Protein AF-A0A2V9FYN1-F1 (afdb_monomer_lite)

Radius of gyration: 20.37 Å; chains: 1; bounding box: 41×49×52 Å

pLDDT: mean 91.41, std 4.55, range [76.38, 97.19]

Sequence (172 aa):
MKVLALDGARPFYLKSSTATCQPRHDWYLGCFLGEETARGLDDREDRLFAALFRAKLEAGSSITLVATTEAVASLDIETARAERPNYEVKLFHDWQAKNEALSEEAPTWLWQLILAADQFIVKRSLPEEPDGRSIIAGYHWFGDWGRDTMIALPGLTLATGRTAVARQILLA

Secondary structure (DSSP, 8-state):
-EE--STTPPPEEEEESSPEEEEEEEEEEEEE-HHHHHHTS--EEEEEEEEEEE----TT----EEEES-SS----HHHHHHHHHHHHHHHHHHHHHH-HHHHHH--TTHHHHHHHHHHTEEE---SS-TT-EEE-SBTTTB---HHHHHHHHIIIIITTT-HHHHHHHHT-

Foldseek 3Di:
DWDDLDPPDQIKDKDKPAWDKDFDWDKDFQDAAVVCVVVVHDGGDIDTPGIDTDDDDDVPDDMDIDIGSDPDDDPPPVCVVVVVVVVLVVLVVLQCVVPVVCNVVPDPCVSVQLVVLVVQWDADADPVRHRAIFGFLDPPPGGGDPVSRVVCLCVSAVNSPNVVNSVSHVVD

Structure (mmCIF, N/CA/C/O backbone):
data_AF-A0A2V9FYN1-F1
#
_entry.id   AF-A0A2V9FYN1-F1
#
loop_
_atom_site.group_PDB
_atom_site.id
_atom_site.type_symbol
_atom_site.label_atom_id
_atom_site.label_alt_id
_atom_site.label_comp_id
_atom_site.label_asym_id
_atom_site.label_entity_id
_atom_site.label_seq_id
_atom_site.pdbx_PDB_ins_code
_atom_site.Cartn_x
_atom_site.Cartn_y
_atom_site.Cartn_z
_atom_site.occupancy
_atom_site.B_iso_or_equiv
_atom_site.auth_seq_id
_atom_site.auth_comp_id
_atom_site.auth_asym_id
_atom_site.auth_atom_id
_atom_site.pdbx_PDB_model_num
ATOM 1 N N . MET A 1 1 ? 19.430 -4.539 -5.700 1.00 90.12 1 MET A N 1
ATOM 2 C CA . MET A 1 1 ? 19.660 -3.858 -6.991 1.00 90.12 1 MET A CA 1
ATOM 3 C C . MET A 1 1 ? 18.742 -2.653 -7.124 1.00 90.12 1 MET A C 1
ATOM 5 O O . MET A 1 1 ? 17.659 -2.677 -6.550 1.00 90.12 1 MET A O 1
ATOM 9 N N . LYS A 1 2 ? 19.168 -1.630 -7.869 1.00 94.06 2 LYS A N 1
ATOM 10 C CA . LYS A 1 2 ? 18.329 -0.504 -8.306 1.00 94.06 2 LYS A CA 1
ATOM 11 C C . LYS A 1 2 ? 17.811 -0.807 -9.713 1.00 94.06 2 LYS A C 1
ATOM 13 O O . LYS A 1 2 ? 18.588 -1.273 -10.541 1.00 94.06 2 LYS A O 1
ATOM 18 N N . VAL A 1 3 ? 16.539 -0.535 -9.970 1.00 95.00 3 VAL A N 1
ATOM 19 C CA . VAL A 1 3 ? 15.891 -0.657 -11.277 1.00 95.00 3 VAL A CA 1
ATOM 20 C C . VAL A 1 3 ? 15.355 0.709 -11.672 1.00 95.00 3 VAL A C 1
ATOM 22 O O . VAL A 1 3 ? 14.664 1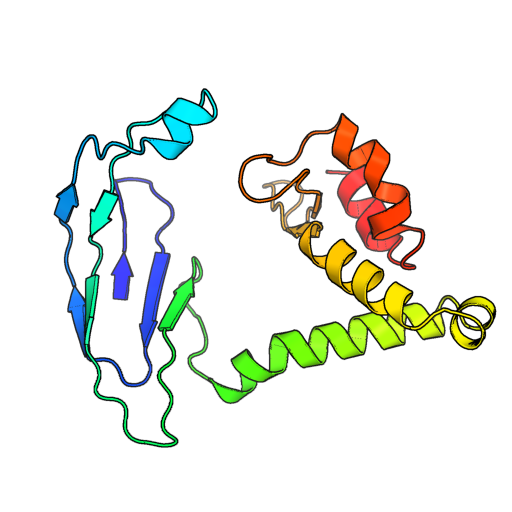.363 -10.892 1.00 95.00 3 VAL A O 1
ATOM 25 N N . LEU A 1 4 ? 15.693 1.137 -12.881 1.00 95.56 4 LEU A N 1
ATOM 26 C CA . LEU A 1 4 ? 15.132 2.315 -13.527 1.00 95.56 4 LEU A CA 1
ATOM 27 C C . LEU A 1 4 ? 14.410 1.820 -14.776 1.00 95.56 4 LEU A C 1
ATOM 29 O O . LEU A 1 4 ? 15.079 1.340 -15.680 1.00 95.56 4 LEU A O 1
ATOM 33 N N . ALA A 1 5 ? 13.075 1.852 -14.787 1.00 93.00 5 ALA A N 1
ATOM 34 C CA . ALA A 1 5 ? 12.293 1.234 -15.862 1.00 93.00 5 ALA A CA 1
ATOM 35 C C . ALA A 1 5 ? 12.472 1.950 -17.211 1.00 93.00 5 ALA A C 1
ATOM 37 O O . ALA A 1 5 ? 12.641 1.304 -18.238 1.00 93.00 5 ALA A O 1
ATOM 38 N N . LEU A 1 6 ? 12.456 3.281 -17.185 1.00 92.12 6 LEU A N 1
ATOM 39 C CA . LEU A 1 6 ? 12.695 4.161 -18.325 1.00 92.12 6 LEU A CA 1
ATOM 40 C C . LEU A 1 6 ? 13.284 5.485 -17.827 1.00 92.12 6 LEU A C 1
ATOM 42 O O . LEU A 1 6 ? 13.304 5.742 -16.618 1.00 92.12 6 LEU A O 1
ATOM 46 N N . ASP A 1 7 ? 13.783 6.310 -18.744 1.00 92.75 7 ASP A N 1
ATOM 47 C CA . ASP A 1 7 ? 14.403 7.586 -18.386 1.00 92.75 7 ASP A CA 1
ATOM 48 C C . ASP A 1 7 ? 13.404 8.534 -17.701 1.00 92.75 7 ASP A C 1
ATOM 50 O O . ASP A 1 7 ? 12.263 8.681 -18.132 1.00 92.75 7 ASP A O 1
ATOM 54 N N . GLY A 1 8 ? 13.815 9.134 -16.585 1.00 91.69 8 GLY A N 1
ATOM 55 C CA . GLY A 1 8 ? 12.947 9.962 -15.738 1.00 91.69 8 GLY A CA 1
ATOM 56 C C . GLY A 1 8 ? 11.967 9.208 -14.821 1.00 91.69 8 GLY A C 1
ATOM 57 O O . GLY A 1 8 ? 11.315 9.845 -13.993 1.00 91.69 8 GLY A O 1
ATOM 58 N N . ALA A 1 9 ? 11.866 7.874 -14.892 1.00 92.69 9 ALA A N 1
ATOM 59 C CA . ALA A 1 9 ? 10.998 7.114 -13.986 1.00 92.69 9 ALA A CA 1
ATOM 60 C C . ALA A 1 9 ? 11.509 7.125 -12.533 1.00 92.69 9 ALA A C 1
ATOM 62 O O . ALA A 1 9 ? 12.717 7.141 -12.273 1.00 92.69 9 ALA A O 1
ATOM 63 N N . ARG A 1 10 ? 10.591 7.025 -11.557 1.00 91.25 10 ARG A N 1
ATOM 64 C CA . ARG A 1 10 ? 10.976 6.805 -10.154 1.00 91.25 10 ARG A CA 1
ATOM 65 C C . ARG A 1 10 ? 11.672 5.441 -10.044 1.00 91.25 10 ARG A C 1
ATOM 67 O O . ARG A 1 10 ? 11.061 4.427 -10.389 1.00 91.25 10 ARG A O 1
ATOM 74 N N . PRO A 1 11 ? 12.928 5.376 -9.570 1.00 94.31 11 PRO A N 1
ATOM 7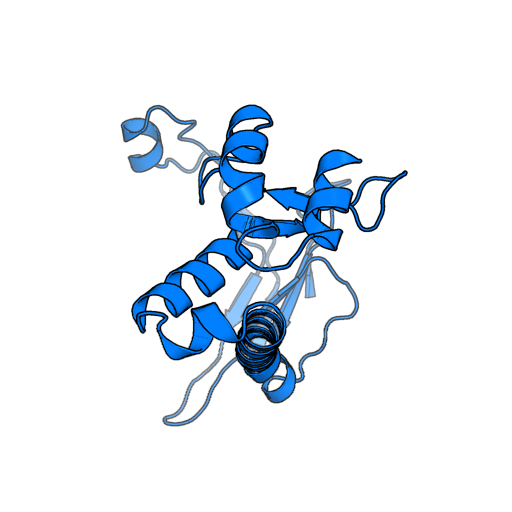5 C CA . PRO A 1 11 ? 13.609 4.103 -9.429 1.00 94.31 11 PRO A CA 1
ATOM 76 C C . PRO A 1 11 ? 12.963 3.279 -8.317 1.00 94.31 11 PRO A C 1
ATOM 78 O O . PRO A 1 11 ? 12.547 3.816 -7.288 1.00 94.31 11 PRO A O 1
ATOM 81 N N . PHE A 1 12 ? 12.959 1.965 -8.495 1.00 93.75 12 PHE A N 1
ATOM 82 C CA . PHE A 1 12 ? 12.624 1.023 -7.437 1.00 93.75 12 PHE A CA 1
ATOM 83 C C . PHE A 1 12 ? 13.812 0.110 -7.145 1.00 93.75 12 PHE A C 1
ATOM 85 O O . PHE A 1 12 ? 14.719 -0.073 -7.956 1.00 93.75 12 PHE A O 1
ATOM 92 N N . TYR A 1 13 ? 13.841 -0.441 -5.944 1.00 93.69 13 TYR A N 1
ATOM 93 C CA . TYR A 1 13 ? 14.929 -1.238 -5.418 1.00 93.69 13 TYR A CA 1
ATOM 94 C C . TYR A 1 13 ? 14.383 -2.612 -5.068 1.00 93.69 13 TYR A C 1
ATOM 96 O O . TYR A 1 13 ? 13.421 -2.735 -4.313 1.00 93.69 13 TYR A O 1
ATOM 104 N N . LEU A 1 14 ? 15.024 -3.638 -5.618 1.00 93.19 14 LEU A N 1
ATOM 105 C CA . LEU A 1 14 ? 14.729 -5.033 -5.319 1.00 93.19 14 LEU A CA 1
ATOM 106 C C . LEU A 1 14 ? 15.867 -5.592 -4.472 1.00 93.19 14 LEU A C 1
ATOM 108 O O . LEU A 1 14 ? 17.036 -5.514 -4.871 1.00 93.19 14 LEU A O 1
ATOM 112 N N . LYS A 1 15 ? 15.559 -6.127 -3.295 1.00 89.94 15 LYS A N 1
ATOM 113 C CA . LYS A 1 15 ? 16.555 -6.662 -2.362 1.00 89.94 15 LYS A CA 1
ATOM 114 C C . LYS A 1 15 ? 16.130 -8.040 -1.866 1.00 89.94 15 LYS A C 1
ATOM 116 O O . LYS A 1 15 ? 14.946 -8.341 -1.783 1.00 89.94 15 LYS A O 1
ATOM 121 N N . SER A 1 16 ? 17.109 -8.865 -1.523 1.00 90.00 16 SER A N 1
ATOM 122 C CA . SER A 1 16 ? 16.892 -10.130 -0.829 1.00 90.00 16 SER A CA 1
ATOM 123 C C . SER A 1 16 ? 18.051 -10.382 0.120 1.00 90.00 16 SER A C 1
ATOM 125 O O . SER A 1 16 ? 19.177 -9.985 -0.177 1.00 90.00 16 SER A O 1
ATOM 127 N N . SER A 1 17 ? 17.769 -11.020 1.252 1.00 82.50 17 SER A N 1
ATOM 128 C CA . SER A 1 17 ? 18.781 -11.433 2.226 1.00 82.50 17 SER A CA 1
ATOM 129 C C . SER A 1 17 ? 19.560 -12.667 1.768 1.00 82.50 17 SER A C 1
ATOM 131 O O . SER A 1 17 ? 20.751 -12.773 2.042 1.00 82.50 17 SER A O 1
ATOM 133 N N . THR A 1 18 ? 18.898 -13.594 1.070 1.00 87.00 18 THR A N 1
ATOM 134 C CA . THR A 1 18 ? 19.443 -14.929 0.770 1.00 87.00 18 THR A CA 1
ATOM 135 C C . THR A 1 18 ? 19.363 -15.314 -0.704 1.00 87.00 18 THR A C 1
ATOM 137 O O . THR A 1 18 ? 20.129 -16.169 -1.150 1.00 87.00 18 THR A O 1
ATOM 140 N N . ALA A 1 19 ? 18.474 -14.701 -1.492 1.00 92.88 19 ALA A N 1
ATOM 141 C CA . ALA A 1 19 ? 18.350 -15.040 -2.902 1.00 92.88 19 ALA A CA 1
ATOM 142 C C . ALA A 1 19 ? 19.472 -14.425 -3.742 1.00 92.88 19 ALA A C 1
ATOM 144 O O . ALA A 1 19 ? 19.780 -13.236 -3.647 1.00 92.88 19 ALA A O 1
ATOM 145 N N . THR A 1 20 ? 20.034 -15.234 -4.640 1.00 94.44 20 THR A N 1
ATOM 146 C CA . THR A 1 20 ? 20.942 -14.744 -5.675 1.00 94.44 20 THR A CA 1
ATOM 147 C C . THR A 1 20 ? 20.135 -13.982 -6.715 1.00 94.44 20 THR A C 1
ATOM 149 O O . THR A 1 20 ? 19.197 -14.514 -7.311 1.00 94.44 20 THR A O 1
ATOM 152 N N . CYS A 1 21 ? 20.512 -12.728 -6.935 1.00 94.81 21 CYS A N 1
ATOM 153 C CA . CYS A 1 21 ? 19.879 -11.856 -7.906 1.00 94.81 21 CYS A CA 1
ATOM 154 C C . CYS A 1 21 ? 20.642 -11.893 -9.232 1.00 94.81 21 CYS A C 1
ATOM 156 O O . CYS A 1 21 ? 21.841 -11.625 -9.268 1.00 94.81 21 CYS A O 1
ATOM 158 N N . GLN A 1 22 ? 19.931 -12.155 -10.323 1.00 96.12 22 GLN A N 1
ATOM 159 C CA . GLN A 1 22 ? 20.408 -11.997 -11.692 1.00 96.12 22 GLN A CA 1
ATOM 160 C C . GLN A 1 22 ? 19.661 -10.810 -12.311 1.00 96.12 22 GLN A C 1
ATOM 162 O O . GLN A 1 22 ? 18.491 -10.962 -12.681 1.00 96.12 22 GLN A O 1
ATOM 167 N N . PRO A 1 23 ? 20.285 -9.618 -12.378 1.00 95.00 23 PRO A N 1
ATOM 168 C CA . PRO A 1 23 ? 19.681 -8.468 -13.032 1.00 95.00 23 PRO A CA 1
ATOM 169 C C . PRO A 1 23 ? 19.325 -8.788 -14.483 1.00 95.00 23 PRO A C 1
ATOM 171 O O . PRO A 1 23 ? 20.086 -9.445 -15.195 1.00 95.00 23 PRO A O 1
ATOM 174 N N . ARG A 1 24 ? 18.158 -8.320 -14.904 1.00 94.81 24 ARG A N 1
ATOM 175 C CA . ARG A 1 24 ? 17.670 -8.357 -16.282 1.00 94.81 24 ARG A CA 1
ATOM 176 C C . ARG A 1 24 ? 17.245 -6.943 -16.664 1.00 94.81 24 ARG A C 1
ATOM 178 O O . ARG A 1 24 ? 17.368 -6.017 -15.860 1.00 94.81 24 ARG A O 1
ATOM 185 N N . HIS A 1 25 ? 16.799 -6.762 -17.898 1.00 95.06 25 HIS A N 1
ATOM 186 C CA . HIS A 1 25 ? 16.179 -5.513 -18.327 1.00 95.06 25 HIS A CA 1
ATOM 187 C C . HIS A 1 25 ? 15.399 -5.713 -19.630 1.00 95.06 25 HIS A C 1
ATOM 189 O O . HIS A 1 25 ? 15.583 -4.984 -20.600 1.00 95.06 25 HIS A O 1
ATOM 195 N N . ASP A 1 26 ? 14.584 -6.764 -19.681 1.00 96.81 26 ASP A N 1
ATOM 196 C CA . ASP A 1 26 ? 13.919 -7.160 -20.920 1.00 96.81 26 ASP A CA 1
ATOM 197 C C . ASP A 1 26 ? 12.466 -6.697 -20.909 1.00 96.81 26 ASP A C 1
ATOM 199 O O . ASP A 1 26 ? 11.718 -7.007 -19.980 1.00 96.81 26 ASP A O 1
ATOM 203 N N . TRP A 1 27 ? 12.071 -5.969 -21.948 1.00 96.62 27 TRP A N 1
ATOM 204 C CA . TRP A 1 27 ? 10.696 -5.528 -22.141 1.00 96.62 27 TRP A CA 1
ATOM 205 C C . TRP A 1 27 ? 9.928 -6.524 -23.006 1.00 96.62 27 TRP A C 1
ATOM 207 O O . TRP A 1 27 ? 10.342 -6.854 -24.117 1.00 96.62 27 TRP A O 1
ATOM 217 N N . TYR A 1 28 ? 8.787 -6.973 -22.496 1.00 96.44 28 TYR A N 1
ATOM 218 C CA . TYR A 1 28 ? 7.797 -7.742 -23.239 1.00 96.44 28 TYR A CA 1
ATOM 219 C C . TYR A 1 28 ? 6.648 -6.808 -23.593 1.00 96.44 28 TYR A C 1
ATOM 221 O O . TYR A 1 28 ? 5.908 -6.380 -22.708 1.00 96.44 28 TYR A O 1
ATOM 229 N N . LEU A 1 29 ? 6.538 -6.467 -24.874 1.00 96.56 29 LEU A N 1
ATOM 230 C CA . LEU A 1 29 ? 5.606 -5.447 -25.343 1.00 96.56 29 LEU A CA 1
ATOM 231 C C . LEU A 1 29 ? 4.242 -6.040 -25.701 1.00 96.56 29 LEU A C 1
ATOM 233 O O . LEU A 1 29 ? 4.165 -7.142 -26.250 1.00 96.56 29 LEU A O 1
ATOM 237 N N . GLY A 1 30 ? 3.178 -5.286 -25.430 1.00 95.50 30 GLY A N 1
ATOM 238 C CA . GLY A 1 30 ? 1.816 -5.616 -25.856 1.00 95.50 30 GLY A CA 1
ATOM 239 C C . GLY A 1 30 ? 1.278 -6.936 -25.295 1.00 95.50 30 GLY A C 1
ATOM 240 O O . GLY A 1 30 ? 0.547 -7.643 -25.998 1.00 95.50 30 GLY A O 1
ATOM 241 N N . CYS A 1 31 ? 1.641 -7.274 -24.053 1.00 95.69 31 CYS A N 1
ATOM 242 C CA . CYS A 1 31 ? 1.133 -8.450 -23.354 1.00 95.69 31 CYS A CA 1
ATOM 243 C C . CYS A 1 31 ? -0.387 -8.340 -23.206 1.00 95.69 31 CYS A C 1
ATOM 245 O O . CYS A 1 31 ? -0.882 -7.376 -22.629 1.00 95.69 31 CYS A O 1
ATOM 247 N N . PHE A 1 32 ? -1.115 -9.326 -23.729 1.00 96.19 32 PHE A N 1
ATOM 248 C CA . PHE A 1 32 ? -2.576 -9.335 -23.722 1.00 96.19 32 PHE A CA 1
ATOM 249 C C . PHE A 1 32 ? -3.143 -9.901 -22.412 1.00 96.19 32 PHE A C 1
ATOM 251 O O . PHE A 1 32 ? -2.746 -10.987 -21.981 1.00 96.19 32 PHE A O 1
ATOM 258 N N . LEU A 1 33 ? -4.104 -9.189 -21.821 1.00 93.31 33 LEU A N 1
ATOM 259 C CA . LEU A 1 33 ? -4.784 -9.521 -20.573 1.00 93.31 33 LEU A CA 1
ATOM 260 C C . LEU A 1 33 ? -6.288 -9.713 -20.809 1.00 93.31 33 LEU A C 1
ATOM 262 O O . LEU A 1 33 ? -7.083 -8.801 -20.605 1.00 93.31 33 LEU A O 1
ATOM 266 N N . GLY A 1 34 ? -6.697 -10.923 -21.200 1.00 95.50 34 GLY A N 1
ATOM 267 C CA . GLY A 1 34 ? -8.096 -11.195 -21.574 1.00 95.50 34 GLY A CA 1
ATOM 268 C C . GLY A 1 34 ? -9.134 -10.913 -20.477 1.00 95.50 34 GLY A C 1
ATOM 269 O O . GLY A 1 34 ? -10.275 -10.573 -20.782 1.00 95.50 34 GLY A O 1
ATOM 270 N N . GLU A 1 35 ? -8.743 -10.998 -19.205 1.00 92.88 35 GLU A N 1
ATOM 271 C CA . GLU A 1 35 ? -9.609 -10.627 -18.079 1.00 92.88 35 GLU A CA 1
ATOM 272 C C . GLU A 1 35 ? -9.888 -9.118 -18.021 1.00 92.88 35 GLU A C 1
ATOM 274 O O . GLU A 1 35 ? -10.988 -8.715 -17.650 1.00 92.88 35 GLU A O 1
ATOM 279 N N . GLU A 1 36 ? -8.932 -8.272 -18.420 1.00 92.19 36 GLU A N 1
ATOM 280 C CA . GLU A 1 36 ? -9.154 -6.824 -18.495 1.00 92.19 36 GLU A CA 1
ATOM 281 C C . GLU A 1 36 ? -10.077 -6.477 -19.672 1.00 92.19 36 GLU A C 1
ATOM 283 O O . GLU A 1 36 ? -10.991 -5.669 -19.504 1.00 92.19 36 GLU A O 1
ATOM 288 N N . THR A 1 37 ? -9.966 -7.188 -20.806 1.00 93.25 37 THR A N 1
ATOM 289 C CA . THR A 1 37 ? -10.938 -7.088 -21.912 1.00 93.25 37 THR A CA 1
ATOM 290 C C . THR A 1 37 ? -12.356 -7.402 -21.430 1.00 93.25 37 THR A C 1
ATOM 292 O O . THR A 1 37 ? -13.293 -6.661 -21.724 1.00 93.25 37 THR A O 1
ATOM 295 N N . ALA A 1 38 ? -12.529 -8.486 -20.663 1.00 94.62 38 ALA A N 1
ATOM 296 C CA . ALA A 1 38 ? -13.831 -8.892 -20.131 1.00 94.62 38 ALA A CA 1
ATOM 297 C C . ALA A 1 38 ? -14.432 -7.853 -19.165 1.00 94.62 38 ALA A C 1
ATOM 299 O O . ALA A 1 38 ? -15.654 -7.762 -19.039 1.00 94.62 38 ALA A O 1
ATOM 300 N N . ARG A 1 39 ? -13.584 -7.048 -18.512 1.00 88.81 39 ARG A N 1
ATOM 301 C CA . ARG A 1 39 ? -13.980 -5.925 -17.646 1.00 88.81 39 ARG A CA 1
ATOM 302 C C . ARG A 1 39 ? -14.193 -4.610 -18.404 1.00 88.81 39 ARG A C 1
ATOM 304 O O . ARG A 1 39 ? -14.681 -3.658 -17.803 1.00 88.81 39 ARG A O 1
ATOM 311 N N . GLY A 1 40 ? -13.857 -4.548 -19.695 1.00 91.81 40 GLY A N 1
ATOM 312 C CA . GLY A 1 40 ? -13.916 -3.323 -20.499 1.00 91.81 40 GLY A CA 1
ATOM 313 C C . GLY A 1 40 ? -12.794 -2.325 -20.190 1.00 91.81 40 GLY A C 1
ATOM 314 O O . GLY A 1 40 ? -12.996 -1.123 -20.350 1.00 91.81 40 GLY A O 1
ATOM 315 N N . LEU A 1 41 ? -11.648 -2.813 -19.711 1.00 88.56 41 LEU A N 1
ATOM 316 C CA . LEU A 1 41 ? -10.451 -2.030 -19.400 1.00 88.56 41 LEU A CA 1
ATOM 317 C C . LEU A 1 41 ? -9.389 -2.189 -20.500 1.00 88.56 41 LEU A C 1
ATOM 319 O O . LEU A 1 41 ? -9.503 -3.069 -21.355 1.00 88.56 41 LEU A O 1
ATOM 323 N N . ASP A 1 42 ? -8.349 -1.350 -20.463 1.00 91.62 42 ASP A N 1
ATOM 324 C CA . ASP A 1 42 ? -7.183 -1.501 -21.339 1.00 91.62 42 ASP A CA 1
ATOM 325 C C . ASP A 1 42 ? -6.529 -2.873 -21.106 1.00 91.62 42 ASP A C 1
ATOM 327 O O . ASP A 1 42 ? -6.150 -3.226 -19.990 1.00 91.62 42 ASP A O 1
ATOM 331 N N . ASP A 1 43 ? -6.406 -3.658 -22.175 1.00 94.62 43 ASP A N 1
ATOM 332 C CA . ASP A 1 43 ? -6.055 -5.081 -22.120 1.00 94.62 43 ASP A CA 1
ATOM 333 C C . ASP A 1 43 ? -4.663 -5.403 -22.674 1.00 94.62 43 ASP A C 1
ATOM 335 O O . ASP A 1 43 ? -4.290 -6.572 -22.811 1.00 94.62 43 ASP A O 1
ATOM 339 N N . ARG A 1 44 ? -3.880 -4.372 -22.998 1.00 96.12 44 ARG A N 1
ATOM 340 C CA . ARG A 1 44 ? -2.501 -4.495 -23.470 1.00 96.12 44 ARG A CA 1
ATOM 341 C C . ARG A 1 44 ? -1.574 -3.667 -22.606 1.00 96.12 44 ARG A C 1
ATOM 343 O O . ARG A 1 44 ? -1.737 -2.457 -22.505 1.00 96.12 44 ARG A O 1
ATOM 350 N N . GLU A 1 45 ? -0.555 -4.319 -22.061 1.00 94.62 45 GLU A N 1
ATOM 351 C CA . GLU A 1 45 ? 0.479 -3.654 -21.269 1.00 94.62 45 GLU A CA 1
ATOM 352 C C . GLU A 1 45 ? 1.889 -4.129 -21.633 1.00 94.62 45 GLU A C 1
ATOM 354 O O . GLU A 1 45 ? 2.102 -5.264 -22.072 1.00 94.62 45 GLU A O 1
ATOM 359 N N . ASP A 1 46 ? 2.865 -3.253 -21.409 1.00 95.31 46 ASP A N 1
ATOM 360 C CA . ASP A 1 46 ? 4.281 -3.575 -21.531 1.00 95.31 46 ASP A CA 1
ATOM 361 C C . ASP A 1 46 ? 4.823 -4.020 -20.170 1.00 95.31 46 ASP A C 1
ATOM 363 O O . ASP A 1 46 ? 4.631 -3.353 -19.151 1.00 95.31 46 ASP A O 1
ATOM 367 N N . ARG A 1 47 ? 5.530 -5.153 -20.135 1.00 94.69 47 ARG A N 1
ATOM 368 C CA . ARG A 1 47 ? 6.059 -5.741 -18.897 1.00 94.69 47 ARG A CA 1
ATOM 369 C C . ARG A 1 47 ? 7.576 -5.733 -18.883 1.00 94.69 47 ARG A C 1
ATOM 371 O O . ARG A 1 47 ? 8.217 -6.323 -19.752 1.00 94.69 47 ARG A O 1
ATOM 378 N N . LEU A 1 48 ? 8.150 -5.140 -17.840 1.00 95.44 48 LEU A N 1
ATOM 379 C CA . LEU A 1 48 ? 9.587 -5.179 -17.594 1.00 95.44 48 LEU A CA 1
ATOM 380 C C . LEU A 1 48 ? 9.964 -6.416 -16.774 1.00 95.44 48 LEU A C 1
ATOM 382 O O . LEU A 1 48 ? 9.653 -6.518 -15.585 1.00 95.44 48 LEU A O 1
ATOM 386 N N . PHE A 1 49 ? 10.743 -7.315 -17.368 1.00 96.06 49 PHE A N 1
ATOM 387 C CA . PHE A 1 49 ? 11.466 -8.334 -16.621 1.00 96.06 49 PHE A CA 1
ATOM 388 C C . PHE A 1 49 ? 12.742 -7.731 -16.032 1.00 96.06 49 PHE A C 1
ATOM 390 O O . PHE A 1 49 ? 13.814 -7.740 -16.637 1.00 96.06 49 PHE A O 1
ATOM 397 N N . ALA A 1 50 ? 12.600 -7.172 -14.831 1.00 96.00 50 ALA A N 1
ATOM 398 C CA . ALA A 1 50 ? 13.663 -6.424 -14.169 1.00 96.00 50 ALA A CA 1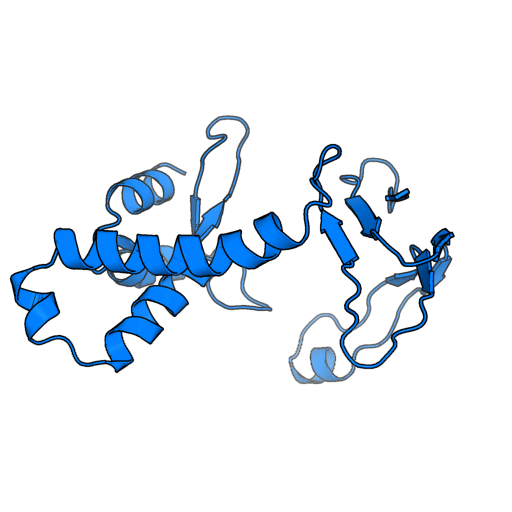
ATOM 399 C C . ALA A 1 50 ? 14.782 -7.310 -13.597 1.00 96.00 50 ALA A C 1
ATOM 401 O O . ALA A 1 50 ? 15.944 -6.914 -13.586 1.00 96.00 50 ALA A O 1
ATOM 402 N N . ALA A 1 51 ? 14.453 -8.490 -13.068 1.00 95.69 51 ALA A N 1
ATOM 403 C CA . ALA A 1 51 ? 15.435 -9.406 -12.496 1.00 95.69 51 ALA A CA 1
ATOM 404 C C . ALA A 1 51 ? 14.857 -10.784 -12.215 1.00 95.69 51 ALA A C 1
ATOM 406 O O . ALA A 1 51 ? 13.662 -10.939 -11.969 1.00 95.69 51 ALA A O 1
ATOM 407 N N . LEU A 1 52 ? 15.755 -11.764 -12.145 1.00 95.62 52 LEU A N 1
ATOM 408 C CA . LEU A 1 52 ? 15.468 -13.099 -11.653 1.00 95.62 52 LEU A CA 1
ATOM 409 C C . LEU A 1 52 ? 16.134 -13.311 -10.292 1.00 95.62 52 LEU A C 1
ATOM 411 O O . LEU A 1 52 ? 17.358 -13.269 -10.179 1.00 95.62 52 LEU A O 1
ATOM 415 N N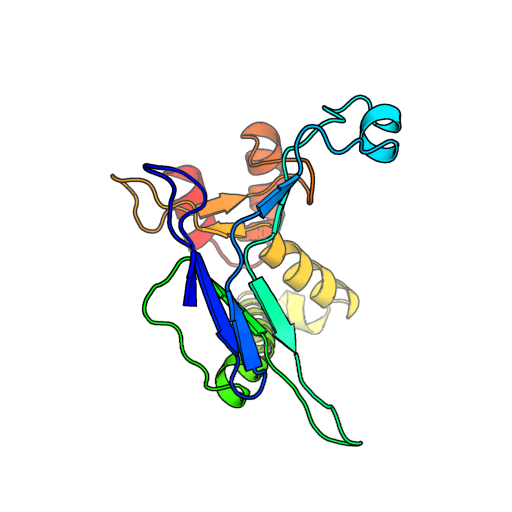 . PHE A 1 53 ? 15.332 -13.594 -9.271 1.00 95.44 53 PHE A N 1
ATOM 416 C CA . PHE A 1 53 ? 15.823 -14.030 -7.966 1.00 95.44 53 PHE A CA 1
ATOM 417 C C . PHE A 1 53 ? 15.745 -15.554 -7.885 1.00 95.44 53 PHE A C 1
ATOM 419 O O . PHE A 1 53 ? 14.694 -16.141 -8.138 1.00 95.44 53 PHE A O 1
ATOM 426 N N . ARG A 1 54 ? 16.862 -16.204 -7.546 1.00 95.75 54 ARG A N 1
ATOM 427 C CA . ARG A 1 54 ? 16.935 -17.655 -7.326 1.00 95.75 54 ARG A CA 1
ATOM 428 C C . ARG A 1 54 ? 17.397 -17.945 -5.911 1.00 95.75 54 ARG A C 1
ATOM 430 O O . ARG A 1 54 ? 18.373 -17.368 -5.439 1.00 95.75 54 ARG A O 1
ATOM 437 N N . ALA A 1 55 ? 16.722 -18.878 -5.264 1.00 94.31 55 ALA A N 1
ATOM 438 C CA . ALA A 1 55 ? 17.065 -19.332 -3.931 1.00 94.31 55 ALA A CA 1
ATOM 439 C C . ALA A 1 55 ? 16.555 -20.755 -3.718 1.00 94.31 55 ALA A C 1
ATOM 441 O O . ALA A 1 55 ? 15.591 -21.177 -4.358 1.00 94.31 55 ALA A O 1
ATOM 442 N N . LYS A 1 56 ? 17.206 -21.480 -2.810 1.00 93.62 56 LYS A N 1
ATOM 443 C CA . LYS A 1 56 ? 16.780 -22.804 -2.362 1.00 93.62 56 LYS A CA 1
ATOM 444 C C . LYS A 1 56 ? 16.188 -22.670 -0.960 1.00 93.62 56 LYS A C 1
ATOM 446 O O . LYS A 1 56 ? 16.846 -22.122 -0.078 1.00 93.62 56 LYS A O 1
ATOM 451 N N . LEU A 1 57 ? 14.957 -23.143 -0.777 1.00 93.12 57 LEU A N 1
ATOM 452 C CA . LEU A 1 57 ? 14.307 -23.237 0.531 1.00 93.12 57 LEU A CA 1
ATOM 453 C C . LEU A 1 57 ? 14.464 -24.650 1.077 1.00 93.12 57 LEU A C 1
ATOM 455 O O . LEU A 1 57 ? 14.265 -25.620 0.351 1.00 93.12 57 LEU A O 1
ATOM 459 N N . GLU A 1 58 ? 14.789 -24.736 2.359 1.00 94.12 58 GLU A N 1
ATOM 460 C CA . GLU A 1 58 ? 14.778 -25.971 3.135 1.00 94.12 58 GLU A CA 1
ATOM 461 C C . GLU A 1 58 ? 13.591 -25.902 4.102 1.00 94.12 58 GLU A C 1
ATOM 463 O O . GLU A 1 58 ? 13.070 -24.819 4.389 1.00 94.12 58 GLU A O 1
ATOM 468 N N . ALA A 1 59 ? 13.141 -27.043 4.622 1.00 95.00 59 ALA A N 1
ATOM 469 C CA . ALA A 1 59 ? 12.052 -27.053 5.594 1.00 95.00 59 ALA A CA 1
ATOM 470 C C . ALA A 1 59 ? 12.400 -26.171 6.811 1.00 95.00 59 ALA A C 1
ATOM 472 O O . ALA A 1 59 ? 13.453 -26.326 7.425 1.00 95.00 59 ALA A O 1
ATOM 473 N N . GLY A 1 60 ? 11.510 -25.231 7.138 1.00 90.31 60 GLY A N 1
ATOM 474 C CA . GLY A 1 60 ? 11.701 -24.273 8.231 1.00 90.31 60 GLY A CA 1
ATOM 475 C C . GLY A 1 60 ? 12.520 -23.026 7.875 1.00 90.31 60 GLY A C 1
ATOM 476 O O . GLY A 1 60 ? 12.632 -22.138 8.718 1.00 90.31 60 GLY A O 1
ATOM 477 N N . SER A 1 61 ? 13.060 -22.910 6.654 1.00 89.44 61 SER A N 1
ATOM 478 C CA . SER A 1 61 ? 13.721 -21.680 6.206 1.00 89.44 61 SER A CA 1
ATOM 479 C C . SER A 1 61 ? 12.744 -20.701 5.549 1.00 89.44 61 SER A C 1
ATOM 481 O O . SER A 1 61 ? 11.643 -21.058 5.129 1.00 89.44 61 SER A O 1
ATOM 483 N N . SER A 1 62 ? 13.146 -19.432 5.479 1.00 86.50 62 SER A N 1
ATOM 484 C CA . SER A 1 62 ? 12.391 -18.374 4.810 1.00 86.50 62 SER A CA 1
ATOM 485 C C . SER A 1 62 ? 13.301 -17.558 3.895 1.00 86.50 62 SER A C 1
ATOM 487 O O . SER A 1 62 ? 14.514 -17.466 4.101 1.00 86.50 62 SER A O 1
ATOM 489 N N . ILE A 1 63 ? 12.707 -16.976 2.856 1.00 88.31 63 ILE A N 1
ATOM 490 C CA . ILE A 1 63 ? 13.347 -15.982 1.995 1.00 88.31 63 ILE A CA 1
ATOM 491 C C . ILE A 1 63 ? 12.468 -14.748 2.010 1.00 88.31 63 ILE A C 1
ATOM 493 O O . ILE A 1 63 ? 11.251 -14.846 1.862 1.00 88.31 63 ILE A O 1
ATOM 497 N N . THR A 1 64 ? 13.113 -13.593 2.095 1.00 87.81 64 THR A N 1
ATOM 498 C CA . THR A 1 64 ? 12.448 -12.304 1.965 1.00 87.81 64 THR A CA 1
ATOM 499 C C . THR A 1 64 ? 12.885 -11.638 0.670 1.00 87.81 64 THR A C 1
ATOM 501 O O . THR A 1 64 ? 14.079 -11.563 0.353 1.00 87.81 64 THR A O 1
ATOM 504 N N . LEU A 1 65 ? 11.899 -11.148 -0.076 1.00 90.06 65 LEU A N 1
ATOM 505 C CA . LEU A 1 65 ? 12.081 -10.237 -1.196 1.00 90.06 65 LEU A CA 1
ATOM 506 C C . LEU A 1 65 ? 11.499 -8.887 -0.788 1.00 90.06 65 LEU A C 1
ATOM 508 O O . LEU A 1 65 ? 10.355 -8.808 -0.352 1.00 90.06 65 LEU A O 1
ATOM 512 N N . VAL A 1 66 ? 12.295 -7.833 -0.923 1.00 90.06 66 VAL A N 1
ATOM 513 C CA . VAL A 1 66 ? 11.880 -6.458 -0.641 1.00 90.06 66 VAL A CA 1
ATOM 514 C C . VAL A 1 66 ? 11.820 -5.705 -1.959 1.00 90.06 66 VAL A C 1
ATOM 516 O O . VAL A 1 66 ? 12.834 -5.607 -2.653 1.00 90.06 66 VAL A O 1
ATOM 519 N N . ALA A 1 67 ? 10.649 -5.161 -2.280 1.00 91.94 67 ALA A N 1
ATOM 520 C CA . ALA A 1 67 ? 10.439 -4.224 -3.375 1.00 91.94 67 ALA A CA 1
ATOM 521 C C . ALA A 1 67 ? 10.038 -2.871 -2.784 1.00 91.94 67 ALA A C 1
ATOM 523 O O . ALA A 1 67 ? 9.088 -2.784 -2.011 1.00 91.94 67 ALA A O 1
ATOM 524 N N . THR A 1 68 ? 10.794 -1.822 -3.094 1.00 90.88 68 THR A N 1
ATOM 525 C CA . THR A 1 68 ? 10.606 -0.504 -2.474 1.00 90.88 68 THR A CA 1
ATOM 526 C C . THR A 1 68 ? 11.014 0.617 -3.416 1.00 90.88 68 THR A C 1
ATOM 528 O O . THR A 1 68 ? 11.887 0.436 -4.259 1.00 90.88 68 THR A O 1
ATOM 531 N N . THR A 1 69 ? 10.423 1.795 -3.264 1.00 90.56 69 THR A N 1
ATOM 532 C CA . THR A 1 69 ? 10.873 3.020 -3.939 1.00 90.56 69 THR A CA 1
ATOM 533 C C . THR A 1 69 ? 11.938 3.783 -3.147 1.00 90.56 69 THR A C 1
ATOM 535 O O . THR A 1 69 ? 12.438 4.802 -3.621 1.00 90.56 69 THR A O 1
ATOM 538 N N . GLU A 1 70 ? 12.303 3.296 -1.959 1.00 88.69 70 GLU A N 1
ATOM 539 C CA . GLU A 1 70 ? 13.281 3.918 -1.065 1.00 88.69 70 GLU A CA 1
ATOM 540 C C . GLU A 1 70 ? 14.672 3.292 -1.232 1.00 88.69 70 GLU A C 1
ATOM 542 O O . GLU A 1 70 ? 14.849 2.072 -1.171 1.00 88.69 70 GLU A O 1
ATOM 547 N N . ALA A 1 71 ? 15.695 4.131 -1.429 1.00 85.25 71 ALA A N 1
ATOM 548 C CA . ALA A 1 71 ? 17.066 3.661 -1.654 1.00 85.25 71 ALA A CA 1
ATOM 549 C C . ALA A 1 71 ? 17.622 2.915 -0.429 1.00 85.25 71 ALA A C 1
ATOM 551 O O . ALA A 1 71 ? 18.197 1.819 -0.529 1.00 85.25 71 ALA A O 1
ATOM 552 N N . VAL A 1 72 ? 17.394 3.495 0.749 1.00 83.69 72 VAL A N 1
ATOM 553 C CA . VAL A 1 72 ? 17.724 2.898 2.038 1.00 83.69 72 VAL A CA 1
ATOM 554 C C . VAL A 1 72 ? 16.476 2.179 2.533 1.00 83.69 72 VAL A C 1
ATOM 556 O O . VAL A 1 72 ? 15.468 2.795 2.842 1.00 83.69 72 VAL A O 1
ATOM 559 N N . ALA A 1 73 ? 16.549 0.855 2.570 1.00 79.12 73 ALA A N 1
ATOM 560 C CA . ALA A 1 73 ? 15.479 0.008 3.076 1.00 79.12 73 ALA A CA 1
ATOM 561 C C . ALA A 1 73 ? 16.128 -1.123 3.851 1.00 79.12 73 ALA A C 1
ATOM 563 O O . ALA A 1 73 ? 17.096 -1.713 3.347 1.00 79.12 73 ALA A O 1
ATOM 564 N N . SER A 1 74 ? 15.621 -1.354 5.059 1.00 78.69 74 SER A N 1
ATOM 565 C CA . SER A 1 74 ? 16.117 -2.388 5.953 1.00 78.69 74 SER A CA 1
ATOM 566 C C . SER A 1 74 ? 15.920 -3.771 5.334 1.00 78.69 74 SER A C 1
ATOM 568 O O . SER A 1 74 ? 14.951 -4.018 4.616 1.00 78.69 74 SER A O 1
ATOM 570 N N . LEU A 1 75 ? 16.868 -4.662 5.606 1.00 76.38 75 LEU A N 1
ATOM 571 C CA . LEU A 1 75 ? 16.743 -6.098 5.357 1.00 76.38 75 LEU A CA 1
ATOM 572 C C . LEU A 1 75 ? 16.515 -6.871 6.658 1.00 76.38 75 LEU A C 1
ATOM 574 O O . LEU A 1 75 ? 16.604 -8.095 6.656 1.00 76.38 75 LEU A O 1
ATOM 578 N N . ASP A 1 76 ? 16.246 -6.168 7.759 1.00 83.00 76 ASP A N 1
ATOM 579 C 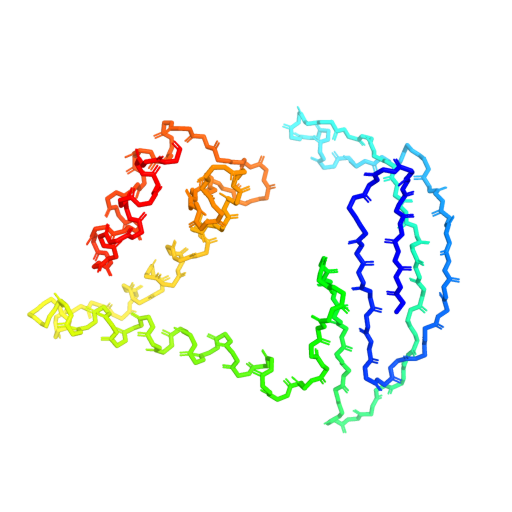CA . ASP A 1 76 ? 15.853 -6.790 9.015 1.00 83.00 76 ASP A CA 1
ATOM 580 C C . ASP A 1 76 ? 14.458 -7.405 8.867 1.00 83.00 76 ASP A C 1
ATOM 582 O O . ASP A 1 76 ? 13.431 -6.728 8.923 1.00 83.00 76 ASP A O 1
ATOM 586 N N . ILE A 1 77 ? 14.461 -8.711 8.619 1.00 77.44 77 ILE A N 1
ATOM 587 C CA . ILE A 1 77 ? 13.271 -9.508 8.348 1.00 77.44 77 ILE A CA 1
ATOM 588 C C . ILE A 1 77 ? 12.361 -9.546 9.568 1.00 77.44 77 ILE A C 1
ATOM 590 O O . ILE A 1 77 ? 11.147 -9.476 9.408 1.00 77.44 77 ILE A O 1
ATOM 594 N N . GLU A 1 78 ? 12.926 -9.671 10.766 1.00 80.56 78 GLU A N 1
ATOM 595 C CA . GLU A 1 78 ? 12.130 -9.841 11.979 1.00 80.56 78 GLU A CA 1
ATOM 596 C C . GLU A 1 78 ? 11.424 -8.537 12.333 1.00 80.56 78 GLU A C 1
ATOM 598 O O . GLU A 1 78 ? 10.217 -8.545 12.577 1.00 80.56 78 GLU A O 1
ATOM 603 N N . THR A 1 79 ? 12.125 -7.406 12.221 1.00 83.25 79 THR A N 1
ATOM 604 C CA . THR A 1 79 ? 11.493 -6.091 12.367 1.00 83.25 79 THR A CA 1
ATOM 605 C C . THR A 1 79 ? 10.415 -5.880 11.299 1.00 83.25 79 THR A C 1
ATOM 607 O O . THR A 1 79 ? 9.270 -5.604 11.648 1.00 83.25 79 THR A O 1
ATOM 610 N N . ALA A 1 80 ? 10.714 -6.116 10.015 1.00 81.12 80 ALA A N 1
ATOM 611 C CA . ALA A 1 80 ? 9.744 -5.930 8.930 1.00 81.12 80 ALA A CA 1
ATOM 612 C C . ALA A 1 80 ? 8.512 -6.855 9.042 1.00 81.12 80 ALA A C 1
ATOM 614 O O . ALA A 1 80 ? 7.395 -6.455 8.716 1.00 81.12 80 ALA A O 1
ATOM 615 N N . ARG A 1 81 ? 8.684 -8.094 9.525 1.00 81.81 81 ARG A N 1
ATOM 616 C CA . ARG A 1 81 ? 7.572 -9.030 9.778 1.00 81.81 81 ARG A CA 1
ATOM 617 C C . ARG A 1 81 ? 6.712 -8.594 10.955 1.00 81.81 81 ARG A C 1
ATOM 619 O O . ARG A 1 81 ? 5.503 -8.808 10.918 1.00 81.81 81 ARG A O 1
ATOM 626 N N . ALA A 1 82 ? 7.320 -8.010 11.985 1.00 87.56 82 ALA A N 1
ATOM 627 C CA . ALA A 1 82 ? 6.617 -7.548 13.174 1.00 87.56 82 ALA A CA 1
ATOM 628 C C . ALA A 1 82 ? 5.944 -6.177 12.982 1.00 87.56 82 ALA A C 1
ATOM 630 O O . ALA A 1 82 ? 4.980 -5.880 13.683 1.00 87.56 82 ALA A O 1
ATOM 631 N N . GLU A 1 83 ? 6.398 -5.356 12.029 1.00 87.69 83 GLU A N 1
ATOM 632 C CA . GLU A 1 83 ? 5.874 -4.005 11.780 1.00 87.69 83 GLU A CA 1
ATOM 633 C C . GLU A 1 83 ? 4.355 -3.977 11.583 1.00 87.69 83 GLU A C 1
ATOM 635 O O . GLU A 1 83 ? 3.665 -3.222 12.272 1.00 87.69 83 GLU A O 1
ATOM 640 N N . ARG A 1 84 ? 3.814 -4.806 10.678 1.00 88.62 84 ARG A N 1
ATOM 641 C CA . ARG A 1 84 ? 2.372 -4.801 10.389 1.00 88.62 84 ARG A CA 1
ATOM 642 C C . ARG A 1 84 ? 1.536 -5.321 11.570 1.00 88.62 84 ARG A C 1
ATOM 644 O O . ARG A 1 84 ? 0.642 -4.585 11.978 1.00 88.62 84 ARG A O 1
ATOM 651 N N . PRO A 1 85 ? 1.824 -6.487 12.182 1.00 91.50 85 PRO A N 1
ATOM 652 C CA . PRO A 1 85 ? 1.104 -6.934 13.377 1.00 91.50 85 PRO A CA 1
ATOM 653 C C . PRO A 1 85 ? 1.163 -5.929 14.534 1.00 91.50 85 PRO A C 1
ATOM 655 O O . PRO A 1 85 ? 0.141 -5.645 15.153 1.00 91.50 85 PRO A O 1
ATOM 658 N N . ASN A 1 86 ? 2.332 -5.336 14.800 1.00 94.06 86 ASN A N 1
ATOM 659 C CA . ASN A 1 86 ? 2.482 -4.335 15.861 1.00 94.06 86 ASN A CA 1
ATOM 660 C C . ASN A 1 86 ? 1.660 -3.076 15.568 1.00 94.06 86 ASN A C 1
ATOM 662 O O . ASN A 1 86 ? 1.048 -2.504 16.471 1.00 94.06 86 ASN A O 1
ATOM 666 N N . TYR A 1 87 ? 1.632 -2.646 14.306 1.00 93.12 87 TYR A N 1
ATOM 667 C CA . TYR A 1 87 ? 0.804 -1.531 13.867 1.00 93.12 87 TYR A CA 1
ATOM 668 C C . TYR A 1 87 ? -0.690 -1.817 14.048 1.00 93.12 87 TYR A C 1
ATOM 670 O O . TYR A 1 87 ? -1.422 -0.959 14.534 1.00 93.12 87 TYR A O 1
ATOM 678 N N . GLU A 1 88 ? -1.138 -3.021 13.700 1.00 93.00 88 GLU A N 1
ATOM 679 C CA . GLU A 1 88 ? -2.528 -3.448 13.855 1.00 93.00 88 GLU A CA 1
ATOM 680 C C . GLU A 1 88 ? -2.935 -3.497 15.332 1.00 93.00 88 GLU A C 1
ATOM 682 O O . GLU A 1 88 ? -3.935 -2.892 15.712 1.00 93.00 88 GLU A O 1
ATOM 687 N N . VAL A 1 89 ? -2.114 -4.099 16.196 1.00 93.00 89 VAL A N 1
ATOM 688 C CA . VAL A 1 89 ? -2.334 -4.091 17.653 1.00 93.00 89 VAL A CA 1
ATOM 689 C C . VAL A 1 89 ? -2.415 -2.660 18.193 1.00 93.00 89 VAL A C 1
ATOM 691 O O . VAL A 1 89 ? -3.298 -2.341 18.988 1.00 93.00 89 VAL A O 1
ATOM 694 N N . LYS A 1 90 ? -1.540 -1.763 17.728 1.00 93.81 90 LYS A N 1
ATOM 695 C CA . LYS A 1 90 ? -1.595 -0.349 18.106 1.00 93.81 90 LYS A CA 1
ATOM 696 C C . LYS A 1 90 ? -2.894 0.316 17.646 1.00 93.81 90 LYS A C 1
ATOM 698 O O . LYS A 1 90 ? -3.519 1.014 18.437 1.00 93.81 90 LYS A O 1
ATOM 703 N N . LEU A 1 91 ? -3.309 0.098 16.398 1.00 92.50 91 LEU A N 1
ATOM 704 C CA . LEU A 1 91 ? -4.547 0.657 15.853 1.00 92.50 91 LEU A CA 1
ATOM 705 C C . LEU A 1 91 ? -5.764 0.219 16.680 1.00 92.50 91 LEU A C 1
ATOM 707 O O . LEU A 1 91 ? -6.646 1.034 16.947 1.00 92.50 91 LEU A O 1
ATOM 711 N N . PHE A 1 92 ? -5.778 -1.041 17.119 1.00 89.75 92 PHE A N 1
ATOM 712 C CA . PHE A 1 92 ? -6.807 -1.571 18.008 1.00 89.75 92 PHE A CA 1
ATOM 713 C C . PHE A 1 92 ? -6.833 -0.854 19.357 1.00 89.75 92 PHE A C 1
ATOM 715 O O . PHE A 1 92 ? -7.874 -0.336 19.760 1.00 89.75 92 PHE A O 1
ATOM 722 N N . HIS A 1 93 ? -5.689 -0.790 20.041 1.00 91.44 93 HIS A N 1
ATOM 723 C CA . HIS A 1 93 ? -5.598 -0.144 21.349 1.00 91.44 93 HIS A CA 1
ATOM 724 C C . HIS A 1 93 ? -5.951 1.344 21.284 1.00 91.44 93 HIS A C 1
ATOM 726 O O . HIS A 1 93 ? -6.687 1.837 22.139 1.00 91.44 93 HIS A O 1
ATOM 732 N N . ASP A 1 94 ? -5.491 2.047 20.247 1.00 92.19 94 ASP A N 1
ATOM 733 C CA . ASP A 1 94 ? -5.814 3.456 20.023 1.00 92.19 94 ASP A CA 1
ATOM 734 C C . ASP A 1 94 ? -7.323 3.660 19.793 1.00 92.19 94 ASP A C 1
ATOM 736 O O . ASP A 1 94 ? -7.883 4.665 20.237 1.00 92.19 94 ASP A O 1
ATOM 740 N N . TRP A 1 95 ? -7.992 2.726 19.104 1.00 92.62 95 TRP A N 1
ATOM 741 C CA . TRP A 1 95 ? -9.444 2.759 18.922 1.00 92.62 95 TRP A CA 1
ATOM 742 C C . TRP A 1 95 ? -10.185 2.498 20.235 1.00 92.62 95 TRP A C 1
ATOM 744 O O . TRP A 1 95 ? -11.080 3.271 20.582 1.00 92.62 95 TRP A O 1
ATOM 754 N N . GLN A 1 96 ? -9.786 1.463 20.978 1.00 91.56 96 GLN A N 1
ATOM 755 C CA . GLN A 1 96 ? -10.396 1.076 22.251 1.00 91.56 96 GLN A CA 1
ATOM 756 C C . GLN A 1 96 ? -10.319 2.217 23.273 1.00 91.56 96 GLN A C 1
ATOM 758 O O . GLN A 1 96 ? -11.332 2.594 23.855 1.00 91.56 96 GLN A O 1
ATOM 763 N N . ALA A 1 97 ? -9.147 2.843 23.412 1.00 91.69 97 ALA A N 1
ATOM 764 C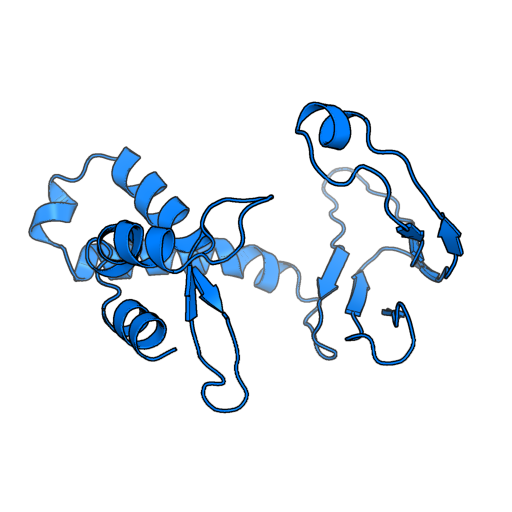 CA . ALA A 1 97 ? -8.937 3.962 24.330 1.00 91.69 97 ALA A CA 1
ATOM 765 C C . ALA A 1 97 ? -9.807 5.192 24.008 1.00 91.69 97 ALA A C 1
ATOM 767 O O . ALA A 1 97 ? -10.109 5.989 24.892 1.00 91.69 97 ALA A O 1
ATOM 768 N N . LYS A 1 98 ? -10.208 5.370 22.744 1.00 90.81 98 LYS A N 1
ATOM 769 C CA . LYS A 1 98 ? -11.058 6.489 22.302 1.00 90.81 98 LYS A CA 1
ATOM 770 C C . LYS A 1 98 ? -12.551 6.164 22.310 1.00 90.81 98 LYS A C 1
ATOM 772 O O . LYS A 1 98 ? -13.354 7.080 22.165 1.00 90.81 98 LYS A O 1
ATOM 777 N N . ASN A 1 99 ? -12.917 4.890 22.446 1.00 89.00 99 ASN A N 1
ATOM 778 C CA . ASN A 1 99 ? -14.285 4.391 22.310 1.00 89.00 99 ASN A CA 1
ATOM 779 C C . ASN A 1 99 ? -14.638 3.415 23.445 1.00 89.00 99 ASN A C 1
ATOM 781 O O . ASN A 1 99 ? -15.309 2.420 23.198 1.00 89.00 99 ASN A O 1
ATOM 785 N N . GLU A 1 100 ? -14.190 3.689 24.675 1.00 85.62 100 GLU A N 1
ATOM 786 C CA . GLU A 1 100 ? -14.259 2.772 25.827 1.00 85.62 100 GLU A CA 1
ATOM 787 C C . GLU A 1 100 ? -15.642 2.113 25.987 1.00 85.62 100 GLU A C 1
ATOM 789 O O . GLU A 1 100 ? -15.749 0.892 25.885 1.00 85.62 100 GLU A O 1
ATOM 794 N N . ALA A 1 101 ? -16.710 2.915 26.073 1.00 85.62 101 ALA A N 1
ATOM 795 C CA . ALA A 1 101 ? -18.084 2.423 26.217 1.00 85.62 101 ALA A CA 1
ATOM 796 C C . ALA A 1 101 ? -18.561 1.539 25.046 1.00 85.62 101 ALA A C 1
ATOM 798 O O . ALA A 1 101 ? -19.281 0.570 25.250 1.00 85.62 101 ALA A O 1
ATOM 799 N N . LEU A 1 102 ? -18.156 1.851 23.810 1.00 84.81 102 LEU A N 1
ATOM 800 C CA . LEU A 1 102 ? -18.497 1.045 22.630 1.00 84.81 102 LEU A CA 1
ATOM 801 C C . LEU A 1 102 ? -17.639 -0.219 22.537 1.00 84.81 102 LEU A C 1
ATOM 803 O O . LEU A 1 102 ? -18.063 -1.202 21.941 1.00 84.81 102 LEU A O 1
ATOM 807 N N . SER A 1 103 ? -16.425 -0.187 23.083 1.00 84.50 103 SER A N 1
ATOM 808 C CA . SER A 1 103 ? -15.463 -1.277 22.964 1.00 84.50 103 SER A CA 1
ATOM 809 C C . SER A 1 103 ? -15.828 -2.499 23.804 1.00 84.50 103 SER A C 1
ATOM 811 O O . SER A 1 103 ? -15.535 -3.615 23.384 1.00 84.50 103 SER A O 1
ATOM 813 N N . GLU A 1 104 ? -16.502 -2.305 24.942 1.00 85.75 104 GLU A N 1
ATOM 814 C CA . GLU A 1 104 ? -16.963 -3.399 25.808 1.00 85.75 104 GLU A CA 1
ATOM 815 C C . GLU A 1 104 ? -18.081 -4.225 25.156 1.00 85.75 104 GLU A C 1
ATOM 817 O O . GLU A 1 104 ? -18.138 -5.443 25.319 1.00 85.75 104 GLU A O 1
ATOM 822 N N . GLU A 1 105 ? -18.944 -3.567 24.380 1.00 89.50 105 GLU A N 1
ATOM 823 C CA . GLU A 1 105 ? -20.102 -4.179 23.718 1.00 89.50 105 GLU A CA 1
ATOM 824 C C . GLU A 1 105 ? -19.847 -4.504 22.236 1.00 89.50 105 GLU A C 1
ATOM 826 O O . GLU A 1 105 ? -20.698 -5.089 21.558 1.00 89.50 105 GLU A O 1
ATOM 831 N N . ALA A 1 106 ? -18.682 -4.122 21.706 1.00 87.50 106 ALA A N 1
ATOM 832 C CA . ALA A 1 106 ? -18.371 -4.267 20.294 1.00 87.50 106 ALA A CA 1
ATOM 833 C C . ALA A 1 106 ? -18.329 -5.746 19.877 1.00 87.50 106 ALA A C 1
ATOM 835 O O . ALA A 1 106 ? -17.604 -6.552 20.469 1.00 87.50 106 ALA A O 1
ATOM 836 N N . PRO A 1 107 ? -19.033 -6.124 18.798 1.00 91.44 107 PRO A N 1
ATOM 837 C CA . PRO A 1 107 ? -18.934 -7.473 18.277 1.00 91.44 107 PRO A CA 1
ATOM 838 C C . PRO A 1 107 ? -17.533 -7.718 17.707 1.00 91.44 107 PRO A C 1
ATOM 840 O O . PRO A 1 107 ? -16.921 -6.838 17.102 1.00 91.44 107 PRO A O 1
ATOM 843 N N . THR A 1 108 ? -17.044 -8.952 17.821 1.00 87.62 108 THR A N 1
ATOM 844 C CA . THR A 1 108 ? -15.673 -9.317 17.421 1.00 87.62 108 THR A CA 1
ATOM 845 C C . THR A 1 108 ? -15.361 -9.037 15.948 1.00 87.62 108 THR A C 1
ATOM 847 O O . THR A 1 108 ? -14.214 -8.756 15.609 1.00 87.62 108 THR A O 1
ATOM 850 N N . TRP A 1 109 ? -16.363 -9.058 15.061 1.00 91.69 109 TRP A N 1
ATOM 851 C CA . TRP A 1 109 ? -16.185 -8.736 13.641 1.00 91.69 109 TRP A CA 1
ATOM 852 C C . TRP A 1 109 ? -15.903 -7.251 13.382 1.00 91.69 109 TRP A C 1
ATOM 854 O O . TRP A 1 109 ? -15.315 -6.928 12.350 1.00 91.69 109 TRP A O 1
ATOM 864 N N . LEU A 1 110 ? -16.266 -6.342 14.300 1.00 91.31 110 LEU A N 1
ATOM 865 C CA . LEU A 1 110 ? -15.992 -4.907 14.145 1.00 91.31 110 LEU A CA 1
ATOM 866 C C . LEU A 1 110 ? -14.491 -4.659 13.997 1.00 91.31 110 LEU A C 1
ATOM 868 O O . LEU A 1 110 ? -14.067 -3.780 13.248 1.00 91.31 110 LEU A O 1
ATOM 872 N N . TRP A 1 111 ? -13.686 -5.498 14.647 1.00 88.69 111 TRP A N 1
ATOM 873 C CA . TRP A 1 111 ? -12.240 -5.447 14.538 1.00 88.69 111 TRP A CA 1
ATOM 874 C C . TRP A 1 111 ? -11.751 -5.589 13.093 1.00 88.69 111 TRP A C 1
ATOM 876 O O . TRP A 1 111 ? -10.925 -4.805 12.625 1.00 88.69 111 TRP A O 1
ATOM 886 N N . GLN A 1 112 ? -12.313 -6.544 12.354 1.00 92.25 112 GLN A N 1
ATOM 887 C CA . GLN A 1 112 ? -11.954 -6.753 10.955 1.00 92.25 112 GLN A CA 1
ATOM 888 C C . GLN A 1 112 ? -12.308 -5.534 10.098 1.00 92.25 112 GLN A C 1
ATOM 890 O O . GLN A 1 112 ? -11.564 -5.217 9.174 1.00 92.25 112 GLN A O 1
ATOM 895 N N . LEU A 1 113 ? -13.385 -4.809 10.427 1.00 93.19 113 LEU A N 1
ATOM 896 C CA . LEU A 1 113 ? -13.731 -3.569 9.731 1.00 93.19 113 LEU A CA 1
ATOM 897 C C . LEU A 1 113 ? -12.761 -2.427 10.038 1.00 93.19 113 LEU A C 1
ATOM 899 O O . LEU A 1 113 ? -12.426 -1.676 9.129 1.00 93.19 113 LEU A O 1
ATOM 903 N N . ILE A 1 114 ? -12.279 -2.300 11.278 1.00 92.38 114 ILE A N 1
ATOM 904 C CA . ILE A 1 114 ? -11.275 -1.284 11.640 1.00 92.38 114 ILE A CA 1
ATOM 905 C C . ILE A 1 114 ? -9.968 -1.538 10.878 1.00 92.38 114 ILE A C 1
ATOM 907 O O . ILE A 1 114 ? -9.384 -0.608 10.320 1.00 92.38 114 ILE A O 1
ATOM 911 N N . LEU A 1 115 ? -9.539 -2.801 10.800 1.00 92.81 115 LEU A N 1
ATOM 912 C CA . LEU A 1 115 ? -8.376 -3.198 10.007 1.00 92.81 115 LEU A CA 1
ATOM 913 C C . LEU A 1 115 ? -8.576 -2.965 8.511 1.00 92.81 115 LEU A C 1
ATOM 915 O O . LEU A 1 115 ? -7.689 -2.424 7.854 1.00 92.81 115 LEU A O 1
ATOM 919 N N . ALA A 1 116 ? -9.734 -3.352 7.973 1.00 92.94 116 ALA A N 1
ATOM 920 C CA . ALA A 1 116 ? -10.062 -3.133 6.569 1.00 92.94 116 ALA A CA 1
ATOM 921 C C . ALA A 1 116 ? -10.094 -1.637 6.238 1.00 92.94 116 ALA A C 1
ATOM 923 O O . ALA A 1 116 ? -9.588 -1.227 5.197 1.00 92.94 116 ALA A O 1
ATOM 924 N N . ALA A 1 117 ? -10.617 -0.807 7.143 1.00 93.88 117 ALA A N 1
ATOM 925 C CA . ALA A 1 117 ? -10.683 0.632 6.952 1.00 93.88 117 ALA A CA 1
ATOM 926 C C . ALA A 1 117 ? -9.298 1.277 6.797 1.00 93.88 117 ALA A C 1
ATOM 928 O O . ALA A 1 117 ? -9.118 2.179 5.979 1.00 93.88 117 ALA A O 1
ATOM 929 N N . ASP A 1 118 ? -8.309 0.793 7.551 1.00 94.94 118 ASP A N 1
ATOM 930 C CA . ASP A 1 118 ? -6.931 1.275 7.467 1.00 94.94 118 ASP A CA 1
ATOM 931 C C . ASP A 1 118 ? -6.291 1.038 6.092 1.00 94.94 118 ASP A C 1
ATOM 933 O O . ASP A 1 118 ? -5.531 1.882 5.623 1.00 94.94 118 ASP A O 1
ATOM 937 N N . GLN A 1 119 ? -6.634 -0.060 5.412 1.00 93.56 119 GLN A N 1
ATOM 938 C CA . GLN A 1 119 ? -6.027 -0.439 4.129 1.00 93.56 119 GLN A CA 1
ATOM 939 C C . GLN A 1 119 ? -6.308 0.565 3.001 1.00 93.56 119 GLN A C 1
ATOM 941 O O . GLN A 1 119 ? -5.521 0.674 2.058 1.00 93.56 119 GLN A O 1
ATOM 946 N N . PHE A 1 120 ? -7.413 1.308 3.093 1.00 96.00 120 PHE A N 1
ATOM 947 C CA . PHE A 1 120 ? -7.800 2.297 2.086 1.00 96.00 120 PHE A CA 1
ATOM 948 C C . PHE A 1 120 ? -7.160 3.670 2.312 1.00 96.00 120 PHE A C 1
ATOM 950 O O . PHE A 1 120 ? -7.136 4.480 1.388 1.00 96.00 120 PHE A O 1
ATOM 957 N N . ILE A 1 121 ? -6.616 3.941 3.504 1.00 95.81 121 ILE A N 1
ATOM 958 C CA . ILE A 1 121 ? -5.964 5.214 3.822 1.00 95.81 121 ILE A CA 1
ATOM 959 C C . ILE A 1 121 ? -4.505 5.158 3.366 1.00 95.81 121 ILE A C 1
ATOM 961 O O . ILE A 1 121 ? -3.668 4.476 3.956 1.00 95.81 121 ILE A O 1
ATOM 965 N N . VAL A 1 122 ? -4.165 5.945 2.348 1.00 94.44 122 VAL A N 1
ATOM 966 C CA . VAL A 1 122 ? -2.827 5.957 1.740 1.00 94.44 122 VAL A CA 1
ATOM 967 C C . VAL A 1 122 ? -2.100 7.275 1.977 1.00 94.44 122 VAL A C 1
ATOM 969 O O . VAL A 1 122 ? -2.712 8.319 2.214 1.00 94.44 122 VAL A O 1
ATOM 972 N N . LYS A 1 123 ? -0.762 7.236 1.928 1.00 92.38 123 LYS A N 1
ATOM 973 C CA . LYS A 1 123 ? 0.052 8.456 1.879 1.00 92.38 123 LYS A CA 1
ATOM 974 C C . LYS A 1 123 ? 0.007 9.017 0.459 1.00 92.38 123 LYS A C 1
ATOM 976 O O . LYS A 1 123 ? 0.358 8.314 -0.485 1.00 92.38 123 LYS A O 1
ATOM 981 N N . ARG A 1 124 ? -0.375 10.285 0.323 1.00 88.62 124 ARG A N 1
ATOM 982 C CA . ARG A 1 124 ? -0.335 11.044 -0.929 1.00 88.62 124 ARG A CA 1
ATOM 983 C C . ARG A 1 124 ? 0.502 12.297 -0.696 1.00 88.62 124 ARG A C 1
ATOM 985 O O . ARG A 1 124 ? -0.021 13.351 -0.366 1.00 88.62 124 ARG A O 1
ATOM 992 N N . SER A 1 125 ? 1.817 12.146 -0.816 1.00 84.44 125 SER A N 1
ATOM 993 C CA . SER A 1 125 ? 2.752 13.261 -0.669 1.00 84.44 125 SER A CA 1
ATOM 994 C C . SER A 1 125 ? 2.649 14.201 -1.867 1.00 84.44 125 SER A C 1
ATOM 996 O O . SER A 1 125 ? 2.921 13.791 -2.996 1.00 84.44 125 SER A O 1
ATOM 998 N N . LEU A 1 126 ? 2.294 15.456 -1.609 1.00 83.69 126 LEU A N 1
ATOM 999 C CA . LEU A 1 126 ? 2.347 16.552 -2.574 1.00 83.69 126 LEU A CA 1
ATOM 1000 C C . LEU A 1 126 ? 3.504 17.498 -2.206 1.00 83.69 126 LEU A C 1
ATOM 1002 O O . LEU A 1 126 ? 3.933 17.492 -1.051 1.00 83.69 126 LEU A O 1
ATOM 1006 N N . PRO A 1 127 ? 4.031 18.309 -3.146 1.00 83.75 127 PRO A N 1
ATOM 1007 C CA . PRO A 1 127 ? 5.114 19.251 -2.845 1.00 83.75 127 PRO A CA 1
ATOM 1008 C C . PRO A 1 127 ? 4.803 20.201 -1.680 1.00 83.75 127 PRO A C 1
ATOM 1010 O O . PRO A 1 127 ? 5.693 20.505 -0.891 1.00 83.75 127 PRO A O 1
ATOM 1013 N N . GLU A 1 128 ? 3.546 20.635 -1.564 1.00 85.75 128 GLU A N 1
ATOM 1014 C CA . GLU A 1 128 ? 3.072 21.542 -0.509 1.00 85.75 128 GLU A CA 1
ATOM 1015 C C . GLU A 1 128 ? 2.623 20.796 0.757 1.00 85.75 128 GLU A C 1
ATOM 1017 O O . GLU A 1 128 ? 2.715 21.338 1.854 1.00 85.75 128 GLU A O 1
ATOM 1022 N N . GLU A 1 129 ? 2.224 19.526 0.623 1.00 85.25 129 GLU A N 1
ATOM 1023 C CA . GLU A 1 129 ? 1.727 18.671 1.711 1.00 85.25 129 GLU A CA 1
ATOM 1024 C C . GLU A 1 129 ? 2.458 17.311 1.707 1.00 85.25 129 GLU A C 1
ATOM 1026 O O . GLU A 1 129 ? 1.931 16.291 1.234 1.00 85.25 129 GLU A O 1
ATOM 1031 N N . PRO A 1 130 ? 3.701 17.248 2.229 1.00 87.06 130 PRO A N 1
ATOM 1032 C CA . PRO A 1 130 ? 4.521 16.035 2.195 1.00 87.06 130 PRO A CA 1
ATOM 1033 C C . PRO A 1 130 ? 3.910 14.863 2.970 1.00 87.06 130 PRO A C 1
ATOM 1035 O O . PRO A 1 130 ? 4.188 13.701 2.657 1.00 87.06 130 PRO A O 1
ATOM 1038 N N . ASP A 1 131 ? 3.068 15.159 3.960 1.00 87.56 131 ASP A N 1
ATOM 1039 C CA . ASP A 1 131 ? 2.373 14.184 4.804 1.00 87.56 131 ASP A CA 1
ATOM 1040 C C . ASP A 1 131 ? 0.882 14.044 4.473 1.00 87.56 131 ASP A C 1
ATOM 1042 O O . ASP A 1 131 ? 0.120 13.481 5.265 1.00 87.56 131 ASP A O 1
ATOM 1046 N N . GLY A 1 132 ? 0.491 14.495 3.277 1.00 91.75 132 GLY A N 1
ATOM 1047 C CA . GLY A 1 132 ? -0.855 14.352 2.742 1.00 91.75 132 GLY A CA 1
ATOM 1048 C C . GLY A 1 132 ? -1.364 12.908 2.768 1.00 91.75 132 GLY A C 1
ATOM 1049 O O . GLY A 1 132 ? -0.614 11.924 2.660 1.00 91.75 132 GLY A O 1
ATOM 1050 N N . ARG A 1 133 ? -2.680 12.781 2.932 1.00 95.31 133 ARG A N 1
ATOM 1051 C CA . ARG A 1 133 ? -3.399 11.507 3.004 1.00 95.31 133 ARG A CA 1
ATOM 1052 C C . ARG A 1 133 ? -4.538 11.500 2.003 1.00 95.31 133 ARG A C 1
ATOM 1054 O O . ARG A 1 133 ? -5.120 12.538 1.725 1.00 95.31 133 ARG A O 1
ATOM 1061 N N . SER A 1 134 ? -4.869 10.316 1.507 1.00 95.50 134 SER A N 1
ATOM 1062 C CA . SER A 1 134 ? -6.023 10.111 0.635 1.00 95.50 134 SER A CA 1
ATOM 1063 C C . SER A 1 134 ? -6.697 8.770 0.926 1.00 95.50 134 SER A C 1
ATOM 1065 O O . SER A 1 134 ? -6.172 7.965 1.701 1.00 95.50 134 SER A O 1
ATOM 1067 N N . ILE A 1 135 ? -7.860 8.541 0.318 1.00 96.88 135 ILE A N 1
ATOM 1068 C CA . ILE A 1 135 ? -8.617 7.290 0.395 1.00 96.88 135 ILE A CA 1
ATOM 1069 C C . ILE A 1 135 ? -8.689 6.677 -1.002 1.00 96.88 135 ILE A C 1
ATOM 1071 O O . ILE A 1 135 ? -9.235 7.282 -1.920 1.00 96.88 135 ILE A O 1
ATOM 1075 N N . ILE A 1 136 ? -8.160 5.465 -1.153 1.00 96.62 136 ILE A N 1
ATOM 1076 C CA . ILE A 1 136 ? -8.354 4.648 -2.355 1.00 96.62 136 ILE A CA 1
ATOM 1077 C C . ILE A 1 136 ? -9.793 4.131 -2.356 1.00 96.62 136 ILE A C 1
ATOM 1079 O O . ILE A 1 136 ? -10.238 3.557 -1.365 1.00 96.62 136 ILE A O 1
ATOM 1083 N N . ALA A 1 137 ? -10.526 4.327 -3.454 1.00 94.56 137 ALA A N 1
ATOM 1084 C CA . ALA A 1 137 ? -11.942 3.965 -3.516 1.00 94.56 137 ALA A CA 1
ATOM 1085 C C . ALA A 1 137 ? -12.170 2.444 -3.588 1.00 94.56 137 ALA A C 1
ATOM 1087 O O . ALA A 1 137 ? -13.204 1.952 -3.144 1.00 94.56 137 ALA A O 1
ATOM 1088 N N . GLY A 1 138 ? -11.207 1.681 -4.115 1.00 92.56 138 GLY A N 1
ATOM 1089 C CA . GLY A 1 138 ? -11.328 0.228 -4.195 1.00 92.56 138 GLY A CA 1
ATOM 1090 C C . GLY A 1 138 ? -10.169 -0.434 -4.927 1.00 92.56 138 GLY A C 1
ATOM 1091 O O . GLY A 1 138 ? -9.949 -0.187 -6.113 1.00 92.56 138 GLY A O 1
ATOM 1092 N N . TYR A 1 139 ? -9.448 -1.325 -4.246 1.00 89.94 139 TYR A N 1
ATOM 1093 C CA . TYR A 1 139 ? -8.396 -2.093 -4.902 1.00 89.94 139 TYR A CA 1
ATOM 1094 C C . TYR A 1 139 ? -8.975 -3.152 -5.857 1.00 89.94 139 TYR A C 1
ATOM 1096 O O . TYR A 1 139 ? -10.005 -3.755 -5.576 1.00 89.94 139 TYR A O 1
ATOM 1104 N N . HIS A 1 140 ? -8.329 -3.433 -6.989 1.00 82.69 140 HIS A N 1
ATOM 1105 C CA . HIS A 1 140 ? -7.081 -2.824 -7.481 1.00 82.69 140 HIS A CA 1
ATOM 1106 C C . HIS A 1 140 ? -7.283 -1.777 -8.591 1.00 82.69 140 HIS A C 1
ATOM 1108 O O . HIS A 1 140 ? -6.301 -1.262 -9.117 1.00 82.69 140 HIS A O 1
ATOM 1114 N N . TRP A 1 141 ? -8.529 -1.464 -8.953 1.00 82.81 141 TRP A N 1
ATOM 1115 C CA . TRP A 1 141 ? -8.839 -0.672 -10.151 1.00 82.81 141 TRP A CA 1
ATOM 1116 C C . TRP A 1 141 ? -9.223 0.783 -9.883 1.00 82.81 141 TRP A C 1
ATOM 1118 O O . TRP A 1 141 ? -9.089 1.618 -10.775 1.00 82.81 141 TRP A O 1
ATOM 1128 N N . PHE A 1 142 ? -9.708 1.113 -8.687 1.00 85.50 142 PHE A N 1
ATOM 1129 C CA . PHE A 1 142 ? -10.202 2.454 -8.393 1.00 85.50 142 PHE A CA 1
ATOM 1130 C C . PHE A 1 142 ? -9.178 3.227 -7.574 1.00 85.50 142 PHE A C 1
ATOM 1132 O O . PHE A 1 142 ? -8.855 2.845 -6.452 1.00 85.50 142 PHE A O 1
ATOM 1139 N N . GLY A 1 143 ? -8.684 4.327 -8.145 1.00 89.94 143 GLY A N 1
ATOM 1140 C CA . GLY A 1 143 ? -7.834 5.289 -7.447 1.00 89.94 143 GLY A CA 1
ATOM 1141 C C . GLY A 1 143 ? -8.603 6.089 -6.394 1.00 89.94 143 GLY A C 1
ATOM 1142 O O . GLY A 1 143 ? -9.684 5.707 -5.946 1.00 89.94 143 GLY A O 1
ATOM 1143 N N . ASP A 1 144 ? -8.062 7.232 -5.997 1.00 88.56 144 ASP A N 1
ATOM 1144 C CA . ASP A 1 144 ? -8.733 8.115 -5.055 1.00 88.56 144 ASP A CA 1
ATOM 1145 C C . ASP A 1 144 ? -9.700 9.074 -5.754 1.00 88.56 144 ASP A C 1
ATOM 1147 O O . ASP A 1 144 ? -9.324 9.936 -6.547 1.00 88.56 144 ASP A O 1
ATOM 1151 N N . TRP A 1 145 ? -10.993 8.882 -5.494 1.00 90.44 145 TRP A N 1
ATOM 1152 C CA . TRP A 1 145 ? -12.081 9.614 -6.138 1.00 90.44 145 TRP A CA 1
ATOM 1153 C C . TRP A 1 145 ? -12.795 10.474 -5.104 1.00 90.44 145 TRP A C 1
ATOM 1155 O O . TRP A 1 145 ? -13.351 9.949 -4.146 1.00 90.44 145 TRP A O 1
ATOM 1165 N N . GLY A 1 146 ? -12.830 11.794 -5.311 1.00 92.81 146 GLY A N 1
ATOM 1166 C CA . GLY A 1 146 ? -13.294 12.748 -4.295 1.00 92.81 146 GLY A CA 1
ATOM 1167 C C . GLY A 1 146 ? -14.672 12.430 -3.701 1.00 92.81 146 GLY A C 1
ATOM 1168 O O . GLY A 1 146 ? -14.845 12.495 -2.490 1.00 92.81 146 GLY A O 1
ATOM 1169 N N . ARG A 1 147 ? -15.646 12.014 -4.520 1.00 95.88 147 ARG A N 1
ATOM 1170 C CA . ARG A 1 147 ? -16.977 11.609 -4.035 1.00 95.88 147 ARG A CA 1
ATOM 1171 C C . ARG A 1 147 ? -16.898 10.408 -3.087 1.00 95.88 147 ARG A C 1
ATOM 1173 O O . ARG A 1 147 ? -17.468 10.450 -2.002 1.00 95.88 147 ARG A O 1
ATOM 1180 N N . ASP A 1 148 ? -16.209 9.355 -3.505 1.00 95.81 148 ASP A N 1
ATOM 1181 C CA . ASP A 1 148 ? -16.072 8.102 -2.765 1.00 95.81 148 ASP A CA 1
ATOM 1182 C C . ASP A 1 148 ? -15.268 8.322 -1.472 1.00 95.81 148 ASP A C 1
ATOM 1184 O O . ASP A 1 148 ? -15.692 7.881 -0.403 1.00 95.81 148 ASP A O 1
ATOM 1188 N N . THR A 1 149 ? -14.206 9.136 -1.534 1.00 95.31 149 THR A N 1
ATOM 1189 C CA . THR A 1 149 ? -13.485 9.649 -0.361 1.00 95.31 149 THR A CA 1
ATOM 1190 C C . THR A 1 149 ? -14.448 10.325 0.612 1.00 95.31 149 THR A C 1
ATOM 1192 O O . THR A 1 149 ? -14.468 9.954 1.779 1.00 95.31 149 THR A O 1
ATOM 1195 N N . MET A 1 150 ? -15.275 11.278 0.169 1.00 96.25 150 MET A N 1
ATOM 1196 C CA . MET A 1 150 ? -16.157 12.039 1.069 1.00 96.25 150 MET A CA 1
ATOM 1197 C C . MET A 1 150 ? -17.277 11.189 1.682 1.00 96.25 150 MET A C 1
ATOM 1199 O O . MET A 1 150 ? -17.674 11.442 2.819 1.00 96.25 150 MET A O 1
ATOM 1203 N N . ILE A 1 151 ? -17.759 10.163 0.974 1.00 97.00 151 ILE A N 1
ATOM 1204 C CA . ILE A 1 151 ? -18.718 9.189 1.517 1.00 97.00 151 ILE A CA 1
ATOM 1205 C C . ILE A 1 151 ? -18.047 8.308 2.578 1.00 97.00 151 ILE A C 1
ATOM 1207 O O . ILE A 1 151 ? -18.612 8.092 3.650 1.00 97.00 151 ILE A O 1
ATOM 1211 N N . ALA A 1 152 ? -16.845 7.801 2.295 1.00 97.19 152 ALA A N 1
ATOM 1212 C CA . ALA A 1 152 ? -16.148 6.859 3.166 1.00 97.19 152 ALA A CA 1
ATOM 1213 C C . ALA A 1 152 ? -15.457 7.535 4.365 1.00 97.19 152 ALA A C 1
ATOM 1215 O O . ALA A 1 152 ? -15.289 6.903 5.411 1.00 97.19 152 ALA A O 1
ATOM 1216 N N . LEU A 1 153 ? -15.079 8.814 4.243 1.00 97.19 153 LEU A N 1
ATOM 1217 C CA . LEU A 1 153 ? -14.274 9.554 5.218 1.00 97.19 153 LEU A CA 1
ATOM 1218 C C . LEU A 1 153 ? -14.775 9.393 6.664 1.00 97.19 153 LEU A C 1
ATOM 1220 O O . LEU A 1 153 ? -13.951 9.041 7.514 1.00 97.19 153 LEU A O 1
ATOM 1224 N N . PRO A 1 154 ? -16.076 9.572 6.989 1.00 96.75 154 PRO A N 1
ATOM 1225 C CA . PRO A 1 154 ? -16.546 9.443 8.366 1.00 96.75 154 PRO A CA 1
ATOM 1226 C C . PRO A 1 154 ? -16.356 8.031 8.929 1.00 96.75 154 PRO A C 1
ATOM 1228 O O . PRO A 1 154 ? -15.919 7.886 10.067 1.00 96.75 154 PRO A O 1
ATOM 1231 N N . GLY A 1 155 ? -16.630 6.995 8.132 1.00 95.25 155 GLY A N 1
ATOM 1232 C CA . GLY A 1 155 ? -16.484 5.599 8.550 1.00 95.25 155 GLY A CA 1
ATOM 1233 C C . GLY A 1 155 ? -15.023 5.186 8.708 1.00 95.25 155 GLY A C 1
ATOM 1234 O O . GLY A 1 155 ? -14.660 4.571 9.705 1.00 95.25 155 GLY A O 1
ATOM 1235 N N . LEU A 1 156 ? -14.166 5.578 7.762 1.00 96.25 156 LEU A N 1
ATOM 1236 C CA . LEU A 1 156 ? -12.754 5.191 7.769 1.00 96.25 156 LEU A CA 1
ATOM 1237 C C . LEU A 1 156 ? -11.919 5.967 8.797 1.00 96.25 156 LEU A C 1
ATOM 1239 O O . LEU A 1 156 ? -10.883 5.470 9.246 1.00 96.25 156 LEU A O 1
ATOM 1243 N N . THR A 1 157 ? -12.357 7.171 9.187 1.00 95.81 157 THR A N 1
ATOM 1244 C CA . THR A 1 157 ? -11.582 8.053 10.075 1.00 95.81 157 THR A CA 1
ATOM 1245 C C . THR A 1 157 ? -12.299 8.447 11.362 1.00 95.81 157 THR A C 1
ATOM 1247 O O . THR A 1 157 ? -11.733 8.287 12.438 1.00 95.81 157 THR A O 1
ATOM 1250 N N . LEU A 1 158 ? -13.524 8.967 11.312 1.00 94.44 158 LEU A N 1
ATOM 1251 C CA . LEU A 1 158 ? -14.189 9.503 12.505 1.00 94.44 158 LEU A CA 1
ATOM 1252 C C . LEU A 1 158 ? -14.683 8.377 13.417 1.00 94.44 158 LEU A C 1
ATOM 1254 O O . LEU A 1 158 ? -14.366 8.382 14.604 1.00 94.44 158 LEU A O 1
ATOM 1258 N N . ALA A 1 159 ? -15.356 7.371 12.853 1.00 92.06 159 ALA A N 1
ATOM 1259 C CA . ALA A 1 159 ? -15.817 6.189 13.587 1.00 92.06 159 ALA A CA 1
ATOM 1260 C C . ALA A 1 159 ? -14.655 5.338 14.141 1.00 92.06 159 ALA A C 1
ATOM 1262 O O . ALA A 1 159 ? -14.823 4.585 15.098 1.00 92.06 159 ALA A O 1
ATOM 1263 N N . THR A 1 160 ? -13.455 5.490 13.569 1.00 91.44 160 THR A N 1
ATOM 1264 C CA . THR A 1 160 ? -12.224 4.839 14.040 1.00 91.44 160 THR A CA 1
ATOM 1265 C C . THR A 1 160 ? -11.389 5.729 14.978 1.00 91.44 160 THR A C 1
ATOM 1267 O O . THR A 1 160 ? -10.305 5.333 15.403 1.00 91.44 160 THR A O 1
ATOM 1270 N N . GLY A 1 161 ? -11.857 6.936 15.331 1.00 90.88 161 GLY A N 1
ATOM 1271 C CA . GLY A 1 161 ? -11.155 7.859 16.236 1.00 90.88 161 GLY A CA 1
ATOM 1272 C C . GLY A 1 161 ? -9.901 8.525 15.640 1.00 90.88 161 GLY A C 1
ATOM 1273 O O . GLY A 1 161 ? -9.029 9.009 16.371 1.00 90.88 161 GLY A O 1
ATOM 1274 N N . ARG A 1 162 ? -9.770 8.555 14.311 1.00 93.62 162 ARG A N 1
ATOM 1275 C CA . ARG A 1 162 ? -8.625 9.078 13.538 1.00 93.62 162 ARG A CA 1
ATOM 1276 C C . ARG A 1 162 ? -8.905 10.468 12.947 1.00 93.62 162 ARG A C 1
ATOM 1278 O O . ARG A 1 162 ? -8.629 10.728 11.778 1.00 93.62 162 ARG A O 1
ATOM 1285 N N . THR A 1 163 ? -9.404 11.395 13.760 1.00 94.94 163 THR A N 1
ATOM 1286 C CA . THR A 1 163 ? -9.759 12.770 13.341 1.00 94.94 163 THR A CA 1
ATOM 1287 C C . THR A 1 163 ? -8.601 13.547 12.701 1.00 94.94 163 THR A C 1
ATOM 1289 O O . THR A 1 163 ? -8.813 14.309 11.761 1.00 94.94 163 THR A O 1
ATOM 1292 N N . ALA A 1 164 ? -7.362 13.320 13.149 1.00 94.12 164 ALA A N 1
ATOM 1293 C CA . ALA A 1 164 ? -6.174 13.934 12.553 1.00 94.12 164 ALA A CA 1
ATOM 1294 C C . ALA A 1 164 ? -5.962 13.512 11.087 1.00 94.12 164 ALA A C 1
ATOM 1296 O O . ALA A 1 164 ? -5.603 14.343 10.257 1.00 94.12 164 ALA A O 1
ATOM 1297 N N . VAL A 1 165 ? -6.242 12.245 10.758 1.00 94.94 165 VAL A N 1
ATOM 1298 C CA . VAL A 1 165 ? -6.182 11.738 9.379 1.00 94.94 165 VAL A CA 1
ATOM 1299 C C . VAL A 1 165 ? -7.297 12.361 8.543 1.00 94.94 165 VAL A C 1
ATOM 1301 O O . VAL A 1 165 ? -7.042 12.796 7.425 1.00 94.94 165 VAL A O 1
ATOM 1304 N N . ALA A 1 166 ? -8.507 12.482 9.101 1.00 96.38 166 ALA A N 1
ATOM 1305 C CA . ALA A 1 166 ? -9.620 13.150 8.428 1.00 96.38 166 ALA A CA 1
ATOM 1306 C C . ALA A 1 166 ? -9.255 14.586 8.024 1.00 96.38 166 ALA A C 1
ATOM 1308 O O . ALA A 1 166 ? -9.468 14.993 6.886 1.00 96.38 166 ALA A O 1
ATOM 1309 N N . ARG A 1 167 ? -8.634 15.330 8.948 1.00 94.81 167 ARG A N 1
ATOM 1310 C CA . ARG A 1 167 ? -8.142 16.688 8.694 1.00 94.81 167 ARG A CA 1
ATOM 1311 C C . ARG A 1 167 ? -7.104 16.719 7.571 1.00 94.81 167 ARG A C 1
ATOM 1313 O O . ARG A 1 167 ? -7.184 17.604 6.734 1.00 94.81 167 ARG A O 1
ATOM 1320 N N . GLN A 1 168 ? -6.149 15.788 7.553 1.00 93.94 168 GLN A N 1
ATOM 1321 C CA . GLN A 1 168 ? -5.142 15.716 6.485 1.00 93.94 168 GLN A CA 1
ATOM 1322 C C . GLN A 1 168 ? -5.773 15.467 5.112 1.00 93.94 168 GLN A C 1
ATOM 1324 O O . GLN A 1 168 ? -5.341 16.074 4.147 1.00 93.94 168 GLN A O 1
ATOM 1329 N N . ILE A 1 169 ? -6.802 14.620 5.030 1.00 94.50 169 ILE A N 1
ATOM 1330 C CA . ILE A 1 169 ? -7.506 14.339 3.768 1.00 94.50 169 ILE A CA 1
ATOM 1331 C C . ILE A 1 169 ? -8.321 15.555 3.301 1.00 94.50 169 ILE A C 1
ATOM 1333 O O . ILE A 1 169 ? -8.358 15.846 2.115 1.00 94.50 169 ILE A O 1
ATOM 1337 N N . LEU A 1 170 ? -8.970 16.275 4.221 1.00 93.00 170 LEU A N 1
ATOM 1338 C CA . LEU A 1 170 ? -9.794 17.447 3.891 1.00 93.00 170 LEU A CA 1
ATOM 1339 C C . LEU A 1 170 ? -8.985 18.687 3.487 1.00 93.00 170 LEU A C 1
ATOM 1341 O O . LEU A 1 170 ? -9.553 19.612 2.913 1.00 93.00 170 LEU A O 1
ATOM 1345 N N . LEU A 1 171 ? -7.701 18.731 3.846 1.00 88.44 171 LEU A N 1
ATOM 1346 C CA . LEU A 1 171 ? -6.785 19.823 3.508 1.00 88.44 171 LEU A CA 1
ATOM 1347 C C . LEU A 1 171 ? -5.873 19.496 2.316 1.00 88.44 171 LEU A C 1
ATOM 1349 O O . LEU A 1 171 ? -5.085 20.357 1.936 1.00 88.44 171 LEU A O 1
ATOM 1353 N N . ALA A 1 172 ? -5.953 18.270 1.787 1.00 78.50 172 ALA A N 1
ATOM 1354 C CA . ALA A 1 172 ? -5.148 17.796 0.663 1.00 78.50 172 ALA A CA 1
ATOM 1355 C C . ALA A 1 172 ? -5.610 18.352 -0.692 1.00 78.50 172 ALA A C 1
ATOM 1357 O O . ALA A 1 172 ? -6.803 18.716 -0.826 1.00 78.50 172 ALA A O 1
#